Protein AF-A0A8T1ESL8-F1 (afdb_monomer_lite)

Radius of gyration: 22.84 Å; chains: 1; bounding box: 50×34×70 Å

Secondary structure (DSSP, 8-state):
-----SHHHHTTTBPPTTS---TT---TTTSSS---EEEETTTB----HHHHHHTTB-S---STT-B-B-TTT--B--EEEE-SS-HHHHHHHHHHHS-----HHHHHHHHHHHHHHHHTTS--------

Foldseek 3Di:
DDAQPDPVQQQQFAQDPVRDHDPCAAAPPPSPDFFFKAFPDRRTRHHHPVRCVVQQADLDPPDPSHDQADSHHRHGGNDIGGSDVCVVVVVVVVCVVVPPPDPPVVVVVVVVVVVVVVVVPDDPPDPDDD

Organism: NCBI:txid29920

Sequence (130 aa):
MELVKDFLQLRPFTRRRDGKYPTGTLCVYCVNIRPTSVFFPCQHVCVCNDCIKSNNISPDYASSTDWCACPVCMADIRLILPHSGKEEERYWRWDLEIKPNLPSQFKQEFKEAGKRLNKDVAPTRDPRRS

pLDDT: mean 83.21, std 14.88, range [43.06, 96.69]

InterPro domains:
  IPR001841 Zinc finger, RING-type [PS50089] (27-73)
  IPR013083 Zinc finger, RING/FYVE/PHD-type [G3DSA:3.30.40.10] (13-81)

Structure (mmCIF, N/CA/C/O backbone):
data_AF-A0A8T1ESL8-F1
#
_entry.id   AF-A0A8T1ESL8-F1
#
loop_
_atom_site.group_PDB
_atom_site.id
_atom_site.type_symbol
_atom_site.label_atom_id
_atom_site.label_alt_id
_atom_site.label_comp_id
_atom_site.label_asym_id
_atom_site.label_entity_id
_atom_site.label_seq_id
_atom_site.pdbx_PDB_ins_code
_atom_site.Cartn_x
_atom_site.Cartn_y
_atom_site.Cartn_z
_atom_site.occupancy
_atom_site.B_iso_or_equiv
_atom_site.auth_seq_id
_atom_site.auth_comp_id
_atom_site.auth_asym_id
_atom_site.auth_atom_id
_atom_site.pdbx_PDB_model_num
ATOM 1 N N . MET A 1 1 ? -9.328 -5.593 -18.151 1.00 46.16 1 MET A N 1
ATOM 2 C CA . MET A 1 1 ? -8.526 -5.860 -16.941 1.00 46.16 1 MET A CA 1
ATOM 3 C C . MET A 1 1 ? -9.224 -6.962 -16.173 1.00 46.16 1 MET A C 1
ATOM 5 O O . MET A 1 1 ? -10.327 -6.740 -15.689 1.00 46.16 1 MET A O 1
ATOM 9 N N . GLU A 1 2 ? -8.654 -8.163 -16.164 1.00 45.84 2 GLU A N 1
ATOM 10 C CA . GLU A 1 2 ? -9.197 -9.278 -15.391 1.00 45.84 2 GLU A CA 1
ATOM 11 C C . GLU A 1 2 ? -8.786 -9.070 -13.932 1.00 45.84 2 GLU A C 1
ATOM 13 O O . GLU A 1 2 ? -7.601 -9.016 -13.608 1.00 45.84 2 GLU A O 1
ATOM 18 N N . LEU A 1 3 ? -9.769 -8.811 -13.074 1.00 53.75 3 LEU A N 1
ATOM 19 C CA . LEU A 1 3 ? -9.532 -8.577 -11.656 1.00 53.75 3 LEU A CA 1
ATOM 20 C C . LEU A 1 3 ? -9.000 -9.858 -11.021 1.00 53.75 3 LEU A C 1
ATOM 22 O O . LEU A 1 3 ? -9.584 -10.929 -11.190 1.00 53.75 3 LEU A O 1
ATOM 26 N N . VAL A 1 4 ? -7.926 -9.725 -10.252 1.00 52.59 4 VAL A N 1
ATOM 27 C CA . VAL A 1 4 ? -7.378 -10.804 -9.439 1.00 52.59 4 VAL A CA 1
ATOM 28 C C . VAL A 1 4 ? -8.377 -11.120 -8.319 1.00 52.59 4 VAL A C 1
ATOM 30 O O . VAL A 1 4 ? -8.407 -10.463 -7.283 1.00 52.59 4 VAL A O 1
ATOM 33 N N . LYS A 1 5 ? -9.267 -12.090 -8.558 1.00 55.62 5 LYS A N 1
ATOM 34 C CA . LYS A 1 5 ? -10.345 -12.465 -7.622 1.00 55.62 5 LYS A CA 1
ATOM 35 C C . LYS A 1 5 ? -9.926 -13.532 -6.608 1.00 55.62 5 LYS A C 1
ATOM 37 O O . LYS A 1 5 ? -10.576 -13.667 -5.575 1.00 55.62 5 LYS A O 1
ATOM 42 N N . ASP A 1 6 ? -8.835 -14.253 -6.868 1.00 66.75 6 ASP A N 1
ATOM 43 C CA . ASP A 1 6 ? -8.399 -15.365 -6.025 1.00 66.75 6 ASP A CA 1
ATOM 44 C C . ASP A 1 6 ? -7.345 -14.955 -4.999 1.00 66.75 6 ASP A C 1
ATOM 46 O O . ASP A 1 6 ? -6.289 -14.414 -5.328 1.00 66.75 6 ASP A O 1
ATOM 50 N N . PHE A 1 7 ? -7.582 -15.333 -3.740 1.00 65.56 7 PHE A N 1
ATOM 51 C CA . PHE A 1 7 ? -6.664 -15.117 -2.616 1.00 65.56 7 PHE A CA 1
ATOM 52 C C . PHE A 1 7 ? -5.226 -15.570 -2.915 1.00 65.56 7 PHE A C 1
ATOM 54 O O . PHE A 1 7 ? -4.266 -14.928 -2.490 1.00 65.56 7 PHE A O 1
ATOM 61 N N . LEU A 1 8 ? -5.059 -16.656 -3.679 1.00 73.12 8 LEU A N 1
ATOM 62 C CA . LEU A 1 8 ? -3.745 -17.177 -4.063 1.00 73.12 8 LEU A CA 1
ATOM 63 C C . LEU A 1 8 ? -2.940 -16.198 -4.923 1.00 73.12 8 LEU A C 1
ATOM 65 O O . LEU A 1 8 ? -1.726 -16.106 -4.756 1.00 73.12 8 LEU A O 1
ATOM 69 N N . GLN A 1 9 ? -3.612 -15.449 -5.791 1.00 76.69 9 GLN A N 1
ATOM 70 C CA . GLN A 1 9 ? -2.993 -14.473 -6.680 1.00 76.69 9 GLN A CA 1
ATOM 71 C C . GLN A 1 9 ? -2.675 -13.148 -5.958 1.00 76.69 9 GLN A C 1
ATOM 73 O O . GLN A 1 9 ? -1.806 -12.403 -6.402 1.00 76.69 9 GLN A O 1
ATOM 78 N N . LEU A 1 10 ? -3.313 -12.878 -4.810 1.00 80.44 10 LEU A N 1
ATOM 79 C CA . LEU A 1 10 ? -3.004 -11.726 -3.949 1.00 80.44 10 LEU A CA 1
ATOM 80 C C . LEU A 1 10 ? -1.743 -11.949 -3.096 1.00 80.44 10 LEU A C 1
ATOM 82 O O . LEU A 1 10 ? -1.041 -10.993 -2.766 1.00 80.44 10 LEU A O 1
ATOM 86 N N . ARG A 1 11 ? -1.422 -13.213 -2.769 1.00 84.25 11 ARG A N 1
ATOM 87 C CA . ARG A 1 11 ? -0.315 -13.596 -1.867 1.00 84.25 11 ARG A CA 1
ATOM 88 C C . ARG A 1 11 ? 1.030 -12.917 -2.146 1.00 84.25 11 ARG A C 1
ATOM 90 O O . ARG A 1 11 ? 1.705 -12.599 -1.167 1.00 84.25 11 ARG A O 1
ATOM 97 N N . PRO A 1 12 ? 1.463 -12.699 -3.404 1.00 90.00 12 PRO A N 1
ATOM 98 C CA . PRO A 1 12 ? 2.728 -12.021 -3.677 1.00 90.00 12 PRO A CA 1
ATOM 99 C C . PRO A 1 12 ? 2.772 -10.585 -3.142 1.00 90.00 12 PRO A C 1
ATOM 101 O O . PRO A 1 12 ? 3.847 -10.075 -2.844 1.00 90.00 12 PRO A O 1
ATOM 104 N N . PHE A 1 13 ? 1.620 -9.934 -3.004 1.00 92.69 13 PHE A N 1
ATOM 105 C CA . PHE A 1 13 ? 1.516 -8.521 -2.642 1.00 92.69 13 PHE A CA 1
ATOM 106 C C . PHE A 1 13 ? 1.151 -8.311 -1.175 1.00 92.69 13 PHE A C 1
ATOM 108 O O . PHE A 1 13 ? 1.277 -7.195 -0.674 1.00 92.69 13 PHE A O 1
ATOM 115 N N . THR A 1 14 ? 0.690 -9.360 -0.492 1.00 91.69 14 THR A N 1
ATOM 116 C CA . THR A 1 14 ? 0.227 -9.305 0.895 1.00 91.69 14 THR A CA 1
ATOM 117 C C . THR A 1 14 ? 1.375 -9.417 1.890 1.00 91.69 14 THR A C 1
ATOM 119 O O . THR A 1 14 ? 2.312 -10.207 1.729 1.00 91.69 14 THR A O 1
ATOM 122 N N . ARG A 1 15 ? 1.264 -8.644 2.970 1.00 91.00 15 ARG A N 1
ATOM 123 C CA . ARG A 1 15 ? 2.180 -8.700 4.104 1.00 91.00 15 ARG A CA 1
ATOM 124 C C . ARG A 1 15 ? 2.095 -10.058 4.802 1.00 91.00 15 ARG A C 1
ATOM 126 O O . ARG A 1 15 ? 1.014 -10.555 5.117 1.00 91.00 15 ARG A O 1
ATOM 133 N N . ARG A 1 16 ? 3.245 -10.675 5.055 1.00 90.25 16 ARG A N 1
ATOM 134 C CA . ARG A 1 16 ? 3.354 -11.922 5.820 1.00 90.25 16 ARG A CA 1
ATOM 135 C C . ARG A 1 16 ? 3.278 -11.630 7.321 1.00 90.25 16 ARG A C 1
ATOM 137 O O . ARG A 1 16 ? 3.430 -10.495 7.764 1.00 90.25 16 ARG A O 1
ATOM 144 N N . ARG A 1 17 ? 3.089 -12.685 8.122 1.00 87.75 17 ARG A N 1
ATOM 145 C CA . ARG A 1 17 ? 3.022 -12.596 9.597 1.00 87.75 17 ARG A CA 1
ATOM 146 C C . ARG A 1 17 ? 4.287 -12.026 10.246 1.00 87.75 17 ARG A C 1
ATOM 148 O O . ARG A 1 17 ? 4.210 -11.512 11.350 1.00 87.75 17 ARG A O 1
ATOM 155 N N . ASP A 1 18 ? 5.432 -12.117 9.577 1.00 88.75 18 ASP A N 1
ATOM 156 C CA . ASP A 1 18 ? 6.705 -11.533 10.017 1.00 88.75 18 ASP A CA 1
ATOM 157 C C . ASP A 1 18 ? 6.851 -10.044 9.634 1.00 88.75 18 ASP A C 1
ATOM 159 O O . ASP A 1 18 ? 7.923 -9.464 9.800 1.00 88.75 18 ASP A O 1
ATOM 163 N N . GLY A 1 19 ? 5.797 -9.430 9.084 1.00 86.12 19 GLY A N 1
ATOM 164 C CA . GLY A 1 19 ? 5.778 -8.039 8.632 1.00 86.12 19 GLY A CA 1
ATOM 165 C C . GLY A 1 19 ? 6.441 -7.802 7.273 1.00 86.12 19 GLY A C 1
ATOM 166 O O . GLY A 1 19 ? 6.442 -6.665 6.795 1.00 86.12 19 GLY A O 1
ATOM 167 N N . LYS A 1 20 ? 6.987 -8.846 6.634 1.00 90.69 20 LYS A N 1
ATOM 168 C CA . LYS A 1 20 ? 7.720 -8.750 5.365 1.00 90.69 20 LYS A CA 1
ATOM 169 C C . LYS A 1 20 ? 6.843 -9.103 4.168 1.00 90.69 20 LYS A C 1
ATOM 171 O O . LYS A 1 20 ? 5.786 -9.717 4.292 1.00 90.69 20 LYS A O 1
ATOM 176 N N . TYR A 1 21 ? 7.341 -8.766 2.985 1.00 92.44 21 TYR A N 1
ATOM 177 C CA . TYR A 1 21 ? 6.752 -9.148 1.703 1.00 92.44 21 TYR A CA 1
ATOM 178 C C . TYR A 1 21 ? 7.642 -10.177 0.997 1.00 92.44 21 TYR A C 1
ATOM 180 O O . TYR A 1 21 ? 8.859 -10.190 1.234 1.00 92.44 21 TYR A O 1
ATOM 188 N N . PRO A 1 22 ? 7.074 -11.046 0.142 1.00 91.81 22 PRO A N 1
ATOM 189 C CA . PRO A 1 22 ? 7.860 -11.943 -0.700 1.00 91.81 22 PRO A CA 1
ATOM 190 C C . PRO A 1 22 ? 8.969 -11.193 -1.461 1.00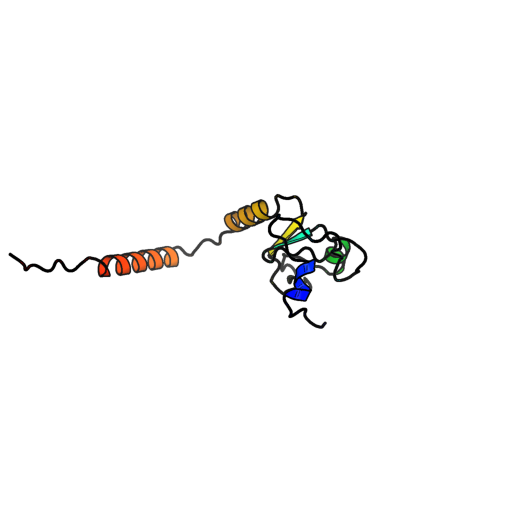 91.81 22 PRO A C 1
ATOM 192 O O . PRO A 1 22 ? 8.808 -10.059 -1.905 1.00 91.81 22 PRO A O 1
ATOM 195 N N . THR A 1 23 ? 10.152 -11.798 -1.576 1.00 87.62 23 THR A N 1
ATOM 196 C CA . THR A 1 23 ? 11.323 -11.137 -2.181 1.00 87.62 23 THR A CA 1
ATOM 197 C C . THR A 1 23 ? 11.201 -10.973 -3.692 1.00 87.62 23 THR A C 1
ATOM 199 O O . THR A 1 23 ? 11.768 -10.030 -4.236 1.00 87.62 23 THR A O 1
ATOM 202 N N . GLY A 1 24 ? 10.447 -11.860 -4.346 1.00 89.69 24 GLY A N 1
ATOM 203 C CA . GLY A 1 24 ? 10.169 -11.832 -5.784 1.00 89.69 24 GLY A CA 1
ATOM 204 C C . GLY A 1 24 ? 8.961 -10.984 -6.182 1.00 89.69 24 GLY A C 1
ATOM 205 O O . GLY A 1 24 ? 8.487 -11.113 -7.305 1.00 89.69 24 GLY A O 1
ATOM 206 N N . THR A 1 25 ? 8.418 -10.160 -5.283 1.00 92.25 25 THR A N 1
ATOM 207 C CA . THR A 1 25 ? 7.280 -9.294 -5.611 1.00 92.25 25 THR A CA 1
ATOM 208 C C . THR A 1 25 ? 7.699 -8.214 -6.605 1.00 92.25 25 THR A C 1
ATOM 210 O O . THR A 1 25 ? 8.579 -7.399 -6.319 1.00 92.25 25 THR A O 1
ATOM 213 N N . LEU A 1 26 ? 7.036 -8.191 -7.759 1.00 94.31 26 LEU A N 1
ATOM 214 C CA . LEU A 1 26 ? 7.257 -7.226 -8.834 1.00 94.31 26 LEU A CA 1
ATOM 215 C C . LEU A 1 26 ? 6.026 -6.339 -9.016 1.00 94.31 26 LEU A C 1
ATOM 217 O O . LEU A 1 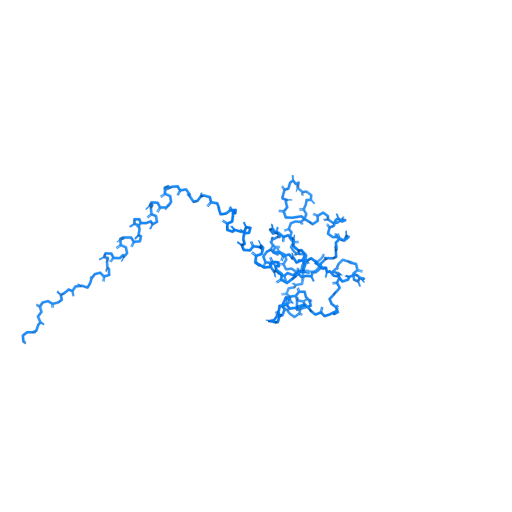26 ? 4.916 -6.701 -8.629 1.00 94.31 26 LEU A O 1
ATOM 221 N N . CYS A 1 27 ? 6.236 -5.154 -9.582 1.00 95.38 27 CYS A N 1
ATOM 222 C CA . CYS A 1 27 ? 5.164 -4.224 -9.911 1.00 95.38 27 CYS A CA 1
ATOM 223 C C . CYS A 1 27 ? 4.147 -4.871 -10.861 1.00 95.38 27 CYS A C 1
ATOM 225 O O . CYS A 1 27 ? 4.537 -5.423 -11.885 1.00 95.38 27 CYS A O 1
ATOM 227 N N . VAL A 1 28 ? 2.853 -4.736 -10.573 1.00 93.75 28 VAL A N 1
ATOM 228 C CA . VAL A 1 28 ? 1.784 -5.310 -11.411 1.00 93.75 28 VAL A CA 1
ATOM 229 C C . VAL A 1 28 ? 1.658 -4.658 -12.788 1.00 93.75 28 VAL A C 1
ATOM 231 O O . VAL A 1 28 ? 1.132 -5.281 -13.700 1.00 93.75 28 VAL A O 1
ATOM 234 N N . TYR A 1 29 ? 2.149 -3.427 -12.952 1.00 93.19 29 TYR A N 1
ATOM 235 C CA . TYR A 1 29 ? 2.098 -2.724 -14.235 1.00 93.19 29 TYR A CA 1
ATOM 236 C C . TYR A 1 29 ? 3.313 -3.015 -15.111 1.00 93.19 29 TYR A C 1
ATOM 238 O O . TYR A 1 29 ? 3.159 -3.355 -16.278 1.00 93.19 29 TYR A O 1
ATOM 246 N N . CYS A 1 30 ? 4.526 -2.864 -14.570 1.00 94.94 30 CYS A N 1
ATOM 247 C CA . CYS A 1 30 ? 5.742 -2.997 -15.375 1.00 94.94 30 CYS A CA 1
ATOM 248 C C . CYS A 1 30 ? 6.413 -4.365 -15.264 1.00 94.94 30 CYS A C 1
ATOM 250 O O . CYS A 1 30 ? 7.238 -4.682 -16.107 1.00 94.94 30 CYS A O 1
ATOM 252 N N . VAL A 1 31 ? 6.119 -5.146 -14.219 1.00 93.94 31 VAL A N 1
ATOM 253 C CA . VAL A 1 31 ? 6.711 -6.473 -13.952 1.00 93.94 31 VAL A CA 1
ATOM 254 C C . VAL A 1 31 ? 8.253 -6.459 -13.899 1.00 93.94 31 VAL A C 1
ATOM 256 O O . VAL A 1 31 ? 8.896 -7.497 -13.952 1.00 93.94 31 VAL A O 1
ATOM 259 N N . ASN A 1 32 ? 8.867 -5.281 -13.738 1.00 93.19 32 ASN A N 1
ATOM 260 C CA . ASN A 1 32 ? 10.324 -5.101 -13.811 1.00 93.19 32 ASN A CA 1
ATOM 261 C C . ASN A 1 32 ? 10.937 -4.652 -12.482 1.00 93.19 32 ASN A C 1
ATOM 263 O O . ASN A 1 32 ? 12.062 -5.012 -12.150 1.00 93.19 32 ASN A O 1
ATOM 267 N N . ILE A 1 33 ? 10.207 -3.832 -11.723 1.00 95.88 33 ILE A N 1
ATOM 268 C CA . ILE A 1 33 ? 10.730 -3.155 -10.533 1.00 95.88 33 ILE A CA 1
ATOM 269 C C . ILE A 1 33 ? 9.997 -3.661 -9.299 1.00 95.88 33 ILE A C 1
ATOM 271 O O . ILE A 1 33 ? 8.769 -3.778 -9.294 1.00 95.88 33 ILE A O 1
ATOM 275 N N . ARG A 1 34 ? 10.753 -3.908 -8.226 1.00 95.00 34 ARG A N 1
ATOM 276 C CA . ARG A 1 34 ? 10.196 -4.243 -6.917 1.00 95.00 34 ARG A CA 1
ATOM 277 C C . ARG A 1 34 ? 9.496 -3.023 -6.300 1.00 95.00 34 ARG A C 1
ATOM 279 O O . ARG A 1 34 ? 10.139 -1.987 -6.124 1.00 95.00 34 ARG A O 1
ATOM 286 N N . PRO A 1 35 ? 8.213 -3.126 -5.921 1.00 96.50 35 PRO A N 1
ATOM 287 C CA . PRO A 1 35 ? 7.524 -2.052 -5.222 1.00 96.50 35 PRO A CA 1
ATOM 288 C C . PRO A 1 35 ? 8.105 -1.813 -3.820 1.00 96.50 35 PRO A C 1
ATOM 290 O O . PRO A 1 35 ? 8.464 -2.756 -3.114 1.00 96.50 35 PRO A O 1
ATOM 293 N N . THR A 1 36 ? 8.169 -0.547 -3.405 1.00 96.00 36 THR A N 1
ATOM 294 C CA . THR A 1 36 ? 8.678 -0.122 -2.083 1.00 96.00 36 THR A CA 1
ATOM 295 C C . THR A 1 36 ? 7.633 0.618 -1.253 1.00 96.00 36 THR A C 1
ATOM 297 O O . THR A 1 36 ? 7.940 1.096 -0.163 1.00 96.00 36 THR A O 1
ATOM 300 N N . SER A 1 37 ? 6.417 0.751 -1.777 1.00 96.56 37 SER A N 1
ATOM 301 C CA . SER A 1 37 ? 5.329 1.523 -1.181 1.00 96.56 37 SER A CA 1
ATOM 302 C C . SER A 1 37 ? 4.169 0.598 -0.832 1.00 96.56 37 SER A C 1
ATOM 304 O O . SER A 1 37 ? 3.848 -0.321 -1.586 1.00 96.56 37 SER A O 1
ATOM 306 N N . VAL A 1 38 ? 3.575 0.836 0.332 1.00 96.69 38 VAL A N 1
ATOM 307 C CA . VAL A 1 38 ? 2.479 0.076 0.929 1.00 96.69 38 VAL A CA 1
ATOM 308 C C . VAL A 1 38 ? 1.202 0.891 0.797 1.00 96.69 38 VAL A C 1
ATOM 310 O O . VAL A 1 38 ? 1.160 2.055 1.200 1.00 96.69 38 VAL A O 1
ATOM 313 N N . PHE A 1 39 ? 0.162 0.278 0.241 1.00 96.06 39 PHE A N 1
ATOM 314 C CA . PHE A 1 39 ? -1.157 0.893 0.109 1.00 96.06 39 PHE A CA 1
ATOM 315 C C . PHE A 1 39 ? -2.003 0.568 1.334 1.00 96.06 39 PHE A C 1
ATOM 317 O O . PHE A 1 39 ? -2.167 -0.603 1.667 1.00 96.06 39 PHE A O 1
ATOM 324 N N . PHE A 1 40 ? -2.561 1.579 1.992 1.00 94.88 40 PHE A N 1
ATOM 325 C CA . PHE A 1 40 ? -3.457 1.413 3.134 1.00 94.88 40 PHE A CA 1
ATOM 326 C C . PHE A 1 40 ? -4.909 1.699 2.743 1.00 94.88 40 PHE A C 1
ATOM 328 O O . PHE A 1 40 ? -5.144 2.634 1.978 1.00 94.88 40 PHE A O 1
ATOM 335 N N . PRO A 1 41 ? -5.880 0.923 3.267 1.00 93.50 41 PRO A N 1
ATOM 336 C CA . PRO A 1 41 ? -5.751 -0.010 4.394 1.00 93.50 41 PRO A CA 1
ATOM 337 C C . PRO A 1 41 ? -5.373 -1.451 4.017 1.00 93.50 41 PRO A C 1
ATOM 339 O O . PRO A 1 41 ? -5.091 -2.244 4.909 1.00 93.50 41 PRO A O 1
ATOM 342 N N . CYS A 1 42 ? -5.352 -1.822 2.733 1.00 93.38 42 CYS A N 1
ATOM 343 C CA . CYS A 1 42 ? -5.172 -3.223 2.320 1.00 93.38 42 CYS A CA 1
ATOM 344 C C . CYS A 1 42 ? -3.761 -3.800 2.559 1.00 93.38 42 CYS A C 1
ATOM 346 O O . CYS A 1 42 ? -3.562 -5.002 2.421 1.00 93.38 42 CYS A O 1
ATOM 348 N N . GLN A 1 43 ? -2.784 -2.956 2.897 1.00 95.25 43 GLN A N 1
ATOM 349 C CA . GLN A 1 43 ? -1.376 -3.291 3.131 1.00 95.25 43 GLN A CA 1
ATOM 350 C C . GLN A 1 43 ? -0.712 -4.039 1.965 1.00 95.25 43 GLN A C 1
ATOM 352 O O . GLN A 1 43 ? 0.090 -4.949 2.170 1.00 95.25 43 GLN A O 1
ATOM 357 N N . HIS A 1 44 ? -1.046 -3.672 0.726 1.00 95.31 44 HIS A N 1
ATOM 358 C CA . HIS A 1 44 ? -0.438 -4.288 -0.453 1.00 95.31 44 HIS A CA 1
ATOM 359 C C . HIS A 1 44 ? 0.795 -3.525 -0.928 1.00 95.31 44 HIS A C 1
ATOM 361 O O . HIS A 1 44 ? 0.786 -2.298 -1.011 1.00 95.31 44 HIS A O 1
ATOM 367 N N . VAL A 1 45 ? 1.825 -4.279 -1.316 1.00 95.94 45 VAL A N 1
ATOM 368 C CA . VAL A 1 45 ? 3.039 -3.786 -1.983 1.00 95.94 45 VAL A CA 1
ATOM 369 C C . VAL A 1 45 ? 3.014 -4.296 -3.418 1.00 95.94 45 VAL A C 1
ATOM 371 O O . VAL A 1 45 ? 3.488 -5.391 -3.701 1.00 95.94 45 VAL A O 1
ATOM 374 N N . CYS A 1 46 ? 2.380 -3.536 -4.316 1.00 95.31 46 CYS A N 1
ATOM 375 C CA . CYS A 1 46 ? 2.042 -4.011 -5.666 1.00 95.31 46 CYS A CA 1
ATOM 376 C C . CYS A 1 46 ? 2.451 -3.087 -6.818 1.00 95.31 46 CYS A C 1
ATOM 378 O O . CYS A 1 46 ? 2.567 -3.563 -7.943 1.00 95.31 46 CYS A O 1
ATOM 380 N N . VAL A 1 47 ? 2.722 -1.800 -6.576 1.00 96.06 47 VAL A N 1
ATOM 381 C CA . VAL A 1 47 ? 3.071 -0.841 -7.638 1.00 96.06 47 VAL A CA 1
ATOM 382 C C . VAL A 1 47 ? 4.365 -0.103 -7.300 1.00 96.06 47 VAL A C 1
ATOM 384 O O . VAL A 1 47 ? 4.517 0.414 -6.195 1.00 96.06 47 VAL A O 1
ATOM 387 N N . CYS A 1 48 ? 5.320 -0.057 -8.234 1.00 96.25 48 CYS A N 1
ATOM 388 C CA . CYS A 1 48 ? 6.542 0.732 -8.059 1.00 96.25 48 CYS A CA 1
ATOM 389 C C . CYS A 1 48 ? 6.256 2.241 -8.125 1.00 96.25 48 CYS A C 1
ATOM 391 O O . CYS A 1 48 ? 5.259 2.672 -8.699 1.00 96.25 48 CYS A O 1
ATOM 393 N N . ASN A 1 49 ? 7.153 3.058 -7.568 1.00 95.56 49 ASN A N 1
ATOM 394 C CA . ASN A 1 49 ? 6.934 4.505 -7.453 1.00 95.56 49 ASN A CA 1
ATOM 395 C C . ASN A 1 49 ? 6.751 5.204 -8.809 1.00 95.56 49 ASN A C 1
ATOM 397 O O . ASN A 1 49 ? 5.975 6.153 -8.899 1.00 95.56 49 ASN A O 1
ATOM 401 N N . ASP A 1 50 ? 7.414 4.723 -9.860 1.00 96.62 50 ASP A N 1
ATOM 402 C CA . ASP A 1 50 ? 7.269 5.288 -11.205 1.00 96.62 50 ASP A CA 1
ATOM 403 C C . ASP A 1 50 ? 5.876 5.000 -11.768 1.00 96.62 50 ASP A C 1
ATOM 405 O O . ASP A 1 50 ? 5.200 5.902 -12.262 1.00 96.62 50 ASP A O 1
ATOM 409 N N . CYS A 1 51 ? 5.394 3.762 -11.605 1.00 95.38 51 CYS A N 1
ATOM 410 C CA . CYS A 1 51 ? 4.052 3.384 -12.032 1.00 95.38 51 CYS A CA 1
ATOM 411 C C . CYS A 1 51 ? 2.961 4.101 -11.224 1.00 95.38 51 CYS A C 1
ATOM 413 O O . CYS A 1 51 ? 1.965 4.488 -11.828 1.00 95.38 51 CYS A O 1
ATOM 415 N N . ILE A 1 52 ? 3.160 4.342 -9.919 1.00 94.00 52 ILE A N 1
ATOM 416 C CA . ILE A 1 52 ? 2.249 5.158 -9.091 1.00 94.00 52 ILE A CA 1
ATOM 417 C C . ILE A 1 52 ? 2.067 6.542 -9.720 1.00 94.00 52 ILE A C 1
ATOM 419 O O . ILE A 1 52 ? 0.939 6.967 -9.947 1.00 94.00 52 ILE A O 1
ATOM 423 N N . LYS A 1 53 ? 3.174 7.213 -10.064 1.00 92.50 53 LYS A N 1
ATOM 424 C CA . LYS A 1 53 ? 3.142 8.551 -10.667 1.00 92.50 53 LYS A CA 1
ATOM 425 C C . LYS A 1 53 ? 2.528 8.536 -12.065 1.00 92.50 53 LYS A C 1
ATOM 427 O O . LYS A 1 53 ? 1.631 9.315 -12.341 1.00 92.50 53 LYS A O 1
ATOM 432 N N . SER A 1 54 ? 2.983 7.637 -12.939 1.00 93.12 54 SER A N 1
ATOM 433 C CA . SER A 1 54 ? 2.529 7.601 -14.340 1.00 93.12 54 SER A CA 1
ATOM 434 C C . SER A 1 54 ? 1.050 7.233 -14.512 1.00 93.12 54 SER A C 1
ATOM 436 O O . SER A 1 54 ? 0.458 7.596 -15.521 1.00 93.12 54 SER A O 1
ATOM 438 N N . ASN A 1 55 ? 0.460 6.523 -13.541 1.00 89.69 55 ASN A N 1
ATOM 439 C CA . ASN A 1 55 ? -0.951 6.127 -13.558 1.00 89.69 55 ASN A CA 1
ATOM 440 C C . ASN A 1 55 ? -1.815 6.980 -12.613 1.00 89.69 55 ASN A C 1
ATOM 442 O O . ASN A 1 55 ? -2.951 6.599 -12.349 1.00 89.69 55 ASN A O 1
ATOM 446 N N . ASN A 1 56 ? -1.283 8.090 -12.080 1.00 89.75 56 ASN A N 1
ATOM 447 C CA . ASN A 1 56 ? -1.980 8.978 -11.140 1.00 89.75 56 ASN A CA 1
ATOM 448 C C . ASN A 1 56 ? -2.655 8.214 -9.984 1.00 89.75 56 ASN A C 1
ATOM 450 O O . ASN A 1 56 ? -3.814 8.452 -9.646 1.00 89.75 56 ASN A O 1
ATOM 454 N N . ILE A 1 57 ? -1.935 7.250 -9.397 1.00 90.56 57 ILE A N 1
ATOM 455 C CA . ILE A 1 57 ? -2.437 6.504 -8.243 1.00 90.56 57 ILE A CA 1
ATOM 456 C C . ILE A 1 57 ? -2.238 7.373 -7.009 1.00 90.56 57 ILE A C 1
ATOM 458 O O . ILE A 1 57 ? -1.108 7.561 -6.550 1.00 90.56 57 ILE A O 1
ATOM 462 N N . SER A 1 58 ? -3.335 7.897 -6.476 1.00 86.44 58 SER A N 1
ATOM 463 C CA . SER A 1 58 ? -3.319 8.853 -5.375 1.00 86.44 58 SER A CA 1
ATOM 464 C C . SER A 1 58 ? -4.422 8.540 -4.363 1.00 86.44 58 SER A C 1
ATOM 466 O O . SER A 1 58 ? -5.508 8.122 -4.768 1.00 86.44 58 SER A O 1
ATOM 468 N N . PRO A 1 59 ? -4.177 8.735 -3.053 1.00 82.50 59 PRO A N 1
ATOM 469 C CA . PRO A 1 59 ? -5.245 8.736 -2.057 1.00 82.50 59 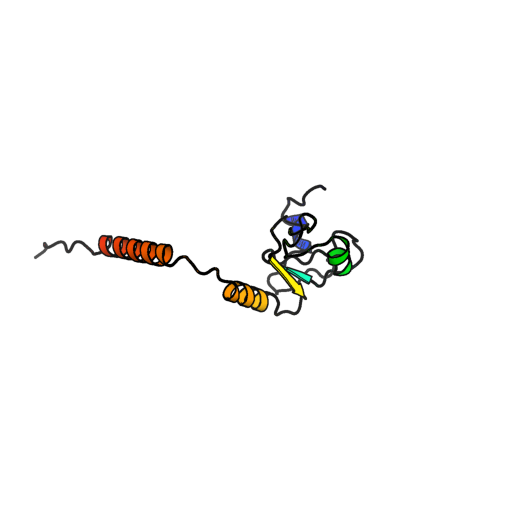PRO A CA 1
ATOM 470 C C . PRO A 1 59 ? -6.128 9.994 -2.127 1.00 82.50 59 PRO A C 1
ATOM 472 O O . PRO A 1 59 ? -7.220 10.010 -1.559 1.00 82.50 59 PRO A O 1
ATOM 475 N N . ASP A 1 60 ? -5.666 11.045 -2.806 1.00 77.50 60 ASP A N 1
ATOM 476 C CA . ASP A 1 60 ? -6.395 12.300 -2.929 1.00 77.50 60 ASP A CA 1
ATOM 477 C C . ASP A 1 60 ? -7.382 12.220 -4.098 1.00 77.50 60 ASP A C 1
ATOM 479 O O . ASP A 1 60 ? -6.982 12.125 -5.255 1.00 77.50 60 ASP A O 1
ATOM 483 N N . TYR A 1 61 ? -8.678 12.333 -3.802 1.00 64.19 61 TYR A N 1
ATOM 484 C CA . TYR A 1 61 ? -9.754 12.475 -4.795 1.00 64.19 61 TYR A CA 1
ATOM 485 C C . TYR A 1 61 ? -9.810 13.901 -5.375 1.00 64.19 61 TYR A C 1
ATOM 487 O O . TYR A 1 61 ? -10.882 14.490 -5.518 1.00 64.19 61 TYR A O 1
ATOM 495 N N . ALA A 1 62 ? -8.653 14.511 -5.631 1.00 62.47 62 ALA A N 1
ATOM 496 C CA . ALA A 1 62 ? -8.581 15.901 -6.068 1.00 62.47 62 ALA A CA 1
ATOM 497 C C . ALA A 1 62 ? -9.143 16.077 -7.489 1.00 62.47 62 ALA A C 1
ATOM 499 O O . ALA A 1 62 ? -9.682 17.138 -7.810 1.00 62.47 62 ALA A O 1
ATOM 500 N N . SER A 1 63 ? -9.061 15.040 -8.327 1.00 58.72 63 SER A N 1
ATOM 501 C CA . SER A 1 63 ? -9.602 15.039 -9.682 1.00 58.72 63 SER A CA 1
ATOM 502 C C . SER A 1 63 ? -10.385 13.762 -10.006 1.00 58.72 63 SER A C 1
ATOM 504 O O . SER A 1 63 ? -10.152 12.692 -9.452 1.00 58.72 63 SER A O 1
ATOM 506 N N . SER A 1 64 ? -11.309 13.863 -10.967 1.00 58.09 64 SER A N 1
ATOM 507 C CA . SER A 1 64 ? -12.054 12.709 -11.509 1.00 58.09 64 SER A CA 1
ATOM 508 C C . SER A 1 64 ? -11.182 11.725 -12.308 1.00 58.09 64 SER A C 1
ATOM 510 O O . SER A 1 64 ? -11.659 10.665 -12.706 1.00 58.09 64 SER A O 1
ATOM 512 N N . THR A 1 65 ? -9.915 12.075 -12.546 1.00 60.25 65 THR A N 1
ATOM 513 C CA . THR A 1 65 ? -8.917 11.270 -13.262 1.00 60.25 65 THR A CA 1
ATOM 514 C C . THR A 1 65 ? -7.988 10.479 -12.343 1.00 60.25 65 THR A C 1
ATOM 516 O O . THR A 1 65 ? -7.206 9.672 -12.846 1.00 60.25 65 THR A O 1
ATOM 519 N N . ASP A 1 66 ? -8.055 10.693 -11.026 1.00 67.56 66 ASP A N 1
ATOM 520 C CA . ASP A 1 66 ? -7.183 10.014 -10.068 1.00 67.56 66 ASP A CA 1
ATOM 521 C C . ASP A 1 66 ? -7.672 8.588 -9.796 1.00 67.56 66 ASP A C 1
ATOM 523 O O . ASP A 1 66 ? -8.849 8.343 -9.518 1.00 67.56 66 ASP A O 1
ATOM 527 N N . TRP A 1 67 ? -6.752 7.624 -9.876 1.00 76.38 67 TRP A N 1
ATOM 528 C CA . TRP A 1 67 ? -7.055 6.232 -9.570 1.00 76.38 67 TRP A CA 1
ATOM 529 C C . TRP A 1 67 ? -6.777 5.956 -8.094 1.00 76.38 67 TRP A C 1
ATOM 531 O O . TRP A 1 67 ? -5.643 5.741 -7.665 1.00 76.38 67 TRP A O 1
ATOM 541 N N . CYS A 1 68 ? -7.841 5.933 -7.309 1.00 85.06 68 CYS A N 1
ATOM 542 C CA . CYS A 1 68 ? -7.792 5.819 -5.856 1.00 85.06 68 CYS A CA 1
ATOM 543 C C . CYS A 1 68 ? -7.923 4.381 -5.335 1.00 85.06 68 CYS A C 1
ATOM 545 O O . CYS A 1 68 ? -8.111 4.198 -4.139 1.00 85.06 68 CYS A O 1
ATOM 547 N N . ALA A 1 69 ? -7.848 3.350 -6.182 1.00 90.62 69 ALA A N 1
ATOM 548 C CA . ALA A 1 69 ? -8.075 1.960 -5.775 1.00 90.62 69 ALA A CA 1
ATOM 549 C C . ALA A 1 69 ? -6.825 1.087 -5.939 1.00 90.62 69 ALA A C 1
ATOM 551 O O . ALA A 1 69 ? -6.047 1.220 -6.883 1.00 90.62 69 ALA A O 1
ATOM 552 N N . CYS A 1 70 ? -6.627 0.128 -5.038 1.00 92.44 70 CYS A N 1
ATOM 553 C CA . CYS A 1 70 ? -5.555 -0.847 -5.176 1.00 92.44 70 CYS A CA 1
ATOM 554 C C . CYS A 1 70 ? -5.795 -1.690 -6.443 1.00 92.44 70 CYS A C 1
ATOM 556 O O . CYS A 1 70 ? -6.825 -2.354 -6.524 1.00 92.44 70 CYS A O 1
ATOM 558 N N . PRO A 1 71 ? -4.857 -1.763 -7.404 1.00 91.19 71 PRO A N 1
ATOM 559 C CA . PRO A 1 71 ? -5.068 -2.514 -8.649 1.00 91.19 71 PRO A CA 1
ATOM 560 C C . PRO A 1 71 ? -5.174 -4.031 -8.435 1.00 91.19 71 PRO A C 1
ATOM 562 O O . PRO A 1 71 ? -5.569 -4.766 -9.333 1.00 91.19 71 PRO A O 1
ATOM 565 N N . VAL A 1 72 ? -4.802 -4.505 -7.244 1.00 91.00 72 VAL A N 1
ATOM 566 C CA . VAL A 1 72 ? -4.778 -5.923 -6.886 1.00 91.00 72 VAL A CA 1
ATOM 567 C C . VAL A 1 72 ? -6.086 -6.369 -6.229 1.00 91.00 72 VAL A C 1
ATOM 569 O O . VAL A 1 72 ? -6.586 -7.438 -6.552 1.00 91.00 72 VAL A O 1
ATOM 572 N N . CYS A 1 73 ? -6.661 -5.569 -5.326 1.00 90.75 73 CYS A N 1
ATOM 573 C CA . CYS A 1 73 ? -7.874 -5.949 -4.587 1.00 90.75 73 CYS A CA 1
ATOM 574 C C . CYS A 1 73 ? -9.034 -4.956 -4.701 1.00 90.75 73 CYS A C 1
ATOM 576 O O . CYS A 1 73 ? -10.066 -5.168 -4.073 1.00 90.75 73 CYS A O 1
ATOM 578 N N . MET A 1 74 ? -8.865 -3.873 -5.462 1.00 89.62 74 MET A N 1
ATOM 579 C CA . MET A 1 74 ? -9.839 -2.792 -5.654 1.00 89.62 74 MET A CA 1
ATOM 580 C C . MET A 1 74 ? -10.267 -2.060 -4.378 1.00 89.62 74 MET A C 1
ATOM 582 O O . MET A 1 74 ? -11.206 -1.276 -4.416 1.00 89.62 74 MET A O 1
ATOM 586 N N . ALA A 1 75 ? -9.583 -2.281 -3.254 1.00 89.94 75 ALA A N 1
ATOM 587 C CA . ALA A 1 75 ? -9.826 -1.516 -2.040 1.00 89.94 75 ALA A CA 1
ATOM 588 C C . ALA A 1 75 ? -9.383 -0.060 -2.228 1.00 89.94 75 ALA A C 1
ATOM 590 O O . ALA A 1 75 ? -8.302 0.182 -2.774 1.00 89.94 75 ALA A O 1
ATOM 591 N N . ASP A 1 76 ? -10.178 0.878 -1.716 1.00 91.25 76 ASP A N 1
ATOM 592 C CA . ASP A 1 76 ? -9.835 2.300 -1.710 1.00 91.25 76 ASP A CA 1
ATOM 593 C C . ASP A 1 76 ? -8.510 2.536 -0.982 1.00 91.25 76 ASP A C 1
ATOM 595 O O . ASP A 1 76 ? -8.314 2.128 0.166 1.00 91.25 76 ASP A O 1
ATOM 599 N N . ILE A 1 77 ? -7.601 3.226 -1.654 1.00 92.81 77 ILE A N 1
ATOM 600 C CA . ILE A 1 77 ? -6.327 3.681 -1.128 1.00 92.81 77 ILE A CA 1
ATOM 601 C C . ILE A 1 77 ? -6.592 4.977 -0.373 1.00 92.81 77 ILE A C 1
ATOM 603 O O . ILE A 1 77 ? -6.969 5.990 -0.948 1.00 92.81 77 ILE A O 1
ATOM 607 N N . ARG A 1 78 ? -6.362 4.944 0.935 1.00 90.94 78 ARG A N 1
ATOM 608 C CA . ARG A 1 78 ? -6.463 6.115 1.814 1.00 90.94 78 ARG A CA 1
ATOM 609 C C . ARG A 1 78 ? -5.118 6.758 2.095 1.00 90.94 78 ARG A C 1
ATOM 611 O O . ARG A 1 78 ? -5.047 7.938 2.411 1.00 90.94 78 ARG A O 1
ATOM 618 N N . LEU A 1 79 ? -4.052 5.966 2.022 1.00 92.44 79 LEU A N 1
ATOM 619 C CA . LEU A 1 79 ? -2.699 6.434 2.269 1.00 92.44 79 LEU A CA 1
ATOM 620 C C . LEU A 1 79 ? -1.694 5.524 1.563 1.00 92.44 79 LEU A C 1
ATOM 622 O O . LEU A 1 79 ? -1.860 4.302 1.531 1.00 92.44 79 LEU A O 1
ATOM 626 N N . ILE A 1 80 ? -0.629 6.117 1.031 1.00 95.06 80 ILE A N 1
ATOM 627 C CA . ILE A 1 80 ? 0.506 5.400 0.446 1.00 95.06 80 ILE A CA 1
ATOM 628 C C . ILE A 1 80 ? 1.737 5.726 1.287 1.00 95.06 80 ILE A C 1
ATOM 630 O O . ILE A 1 80 ? 2.114 6.889 1.410 1.00 95.06 80 ILE A O 1
ATOM 634 N N . LEU A 1 81 ? 2.365 4.709 1.879 1.00 95.69 81 LEU A N 1
ATOM 635 C CA . LEU A 1 81 ? 3.521 4.886 2.761 1.00 95.69 81 LEU A CA 1
ATOM 636 C C . LEU A 1 81 ? 4.715 4.043 2.304 1.00 95.69 81 LEU A C 1
ATOM 638 O O . LEU A 1 81 ? 4.523 2.917 1.854 1.00 95.69 81 LEU A O 1
ATOM 642 N N . PRO A 1 82 ? 5.960 4.521 2.464 1.00 96.00 82 PRO A N 1
ATOM 643 C CA . PRO A 1 82 ? 7.135 3.707 2.179 1.00 96.00 82 PRO A CA 1
ATOM 644 C C . PRO A 1 82 ? 7.228 2.523 3.152 1.00 96.00 82 PRO A C 1
ATOM 646 O O . PRO A 1 82 ? 7.047 2.688 4.363 1.00 96.00 82 PRO A O 1
ATOM 649 N N . HIS A 1 83 ? 7.572 1.342 2.635 1.00 93.56 83 HIS A N 1
ATOM 650 C CA . HIS A 1 83 ? 7.848 0.162 3.452 1.00 93.56 83 HIS A CA 1
ATOM 651 C C . HIS A 1 83 ? 9.139 0.385 4.249 1.00 93.56 83 HIS A C 1
ATOM 653 O O . HIS A 1 83 ? 10.247 0.294 3.725 1.00 93.56 83 HIS A O 1
ATOM 659 N N . SER A 1 84 ? 8.973 0.732 5.523 1.00 91.62 84 SER A N 1
ATOM 660 C CA . SER A 1 84 ? 10.040 1.177 6.429 1.00 91.62 84 SER A CA 1
ATOM 661 C C . SER A 1 84 ? 10.072 0.381 7.736 1.00 91.62 84 SER A C 1
ATOM 663 O O . SER A 1 84 ? 10.933 0.610 8.581 1.00 91.62 84 SER A O 1
ATOM 665 N N . GLY A 1 85 ? 9.112 -0.527 7.928 1.00 90.88 85 GLY A N 1
ATOM 666 C CA . GLY A 1 85 ? 8.848 -1.229 9.181 1.00 90.88 85 GLY A CA 1
ATOM 667 C C . GLY A 1 85 ? 7.959 -0.444 10.150 1.00 90.88 85 GLY A C 1
ATOM 668 O O . GLY A 1 85 ? 7.503 -1.014 11.134 1.00 90.88 85 GLY A O 1
ATOM 669 N N . LYS A 1 86 ? 7.677 0.839 9.878 1.00 92.88 86 LYS A N 1
ATOM 670 C CA . LYS A 1 86 ? 6.842 1.717 10.725 1.00 92.88 86 LYS A CA 1
ATOM 671 C C . LYS A 1 86 ? 5.585 2.229 10.020 1.00 92.88 86 LYS A C 1
ATOM 673 O O . LYS A 1 86 ? 4.869 3.065 10.563 1.00 92.88 86 LYS A O 1
ATOM 678 N N . GLU A 1 87 ? 5.323 1.772 8.800 1.00 94.00 87 GLU A N 1
ATOM 679 C CA . GLU A 1 87 ? 4.200 2.246 7.991 1.00 94.00 87 GLU A CA 1
ATOM 680 C C . GLU A 1 87 ? 2.835 2.023 8.656 1.00 94.00 87 GLU A C 1
ATOM 682 O O . GLU A 1 87 ? 1.975 2.889 8.582 1.00 94.00 87 GLU A O 1
ATOM 687 N N . GLU A 1 88 ? 2.648 0.910 9.362 1.00 92.75 88 GLU A N 1
ATOM 688 C CA . GLU A 1 88 ? 1.379 0.594 10.020 1.00 92.75 88 GLU A CA 1
ATOM 689 C C . GLU A 1 88 ? 1.108 1.517 11.212 1.00 92.75 88 GLU A C 1
ATOM 691 O O . GLU A 1 88 ? 0.014 2.057 11.339 1.00 92.75 88 GLU A O 1
ATOM 696 N N . GLU A 1 89 ? 2.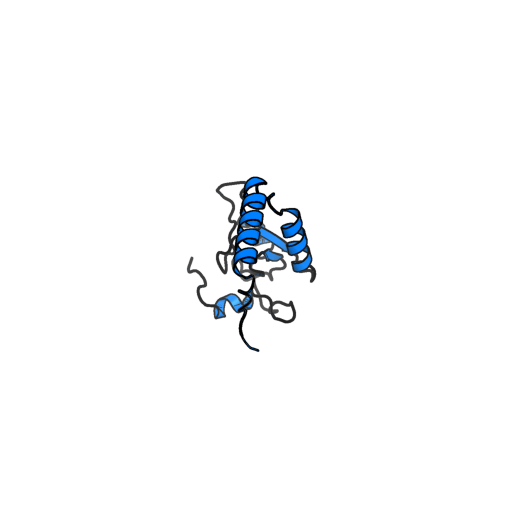122 1.770 12.043 1.00 93.62 89 GLU A N 1
ATOM 697 C CA . GLU A 1 89 ? 2.025 2.735 13.142 1.00 93.62 89 GLU A CA 1
ATOM 698 C C . GLU A 1 89 ? 1.681 4.136 12.613 1.00 93.62 89 GLU A C 1
ATOM 700 O O . GLU A 1 89 ? 0.830 4.829 13.168 1.00 93.62 89 GLU A O 1
ATOM 705 N N . ARG A 1 90 ? 2.317 4.545 11.507 1.00 93.50 90 ARG A N 1
ATOM 706 C CA . ARG A 1 90 ? 2.037 5.829 10.848 1.00 93.50 90 ARG A CA 1
ATOM 707 C C . ARG A 1 90 ? 0.613 5.898 10.310 1.00 93.50 90 ARG A C 1
ATOM 709 O O . ARG A 1 90 ? -0.029 6.927 10.486 1.00 93.50 90 ARG A O 1
ATOM 716 N N . TYR A 1 91 ? 0.126 4.823 9.693 1.00 92.69 91 TYR A N 1
ATOM 717 C CA . TYR A 1 91 ? -1.247 4.753 9.206 1.00 92.69 91 TYR A CA 1
ATOM 718 C C . TYR A 1 91 ? -2.258 4.898 10.348 1.00 92.69 91 TYR A C 1
ATOM 720 O O . TYR A 1 91 ? -3.151 5.733 10.260 1.00 92.69 91 TYR A O 1
ATOM 728 N N . TRP A 1 92 ? -2.086 4.161 11.449 1.00 91.00 92 TRP A N 1
ATOM 729 C CA . TRP A 1 92 ? -2.994 4.270 12.594 1.00 91.00 92 TRP A CA 1
ATOM 730 C C . TRP A 1 92 ? -2.939 5.640 13.263 1.00 91.00 92 TRP A C 1
ATOM 732 O O . TRP A 1 92 ? -3.969 6.154 13.686 1.00 91.00 92 TRP A O 1
ATOM 742 N N . ARG A 1 93 ? -1.761 6.267 13.330 1.00 91.56 93 ARG A N 1
ATOM 743 C CA . ARG A 1 93 ? -1.635 7.640 13.830 1.00 91.56 93 ARG A CA 1
ATOM 744 C C . ARG A 1 93 ? -2.416 8.628 12.961 1.00 91.56 93 ARG A C 1
ATOM 746 O O . ARG A 1 93 ? -3.212 9.391 13.493 1.00 91.56 93 ARG A O 1
ATOM 753 N N . TRP A 1 94 ? -2.238 8.549 11.645 1.00 90.19 94 TRP A N 1
ATOM 754 C CA . TRP A 1 94 ? -2.971 9.353 10.665 1.00 90.19 94 TRP A CA 1
ATOM 755 C C . TRP A 1 94 ? -4.493 9.140 10.758 1.00 90.19 94 TRP A C 1
ATOM 757 O O . TRP A 1 94 ? -5.248 10.107 10.805 1.00 90.19 94 TRP A O 1
ATOM 767 N N . ASP A 1 95 ? -4.954 7.890 10.865 1.00 86.62 95 ASP A N 1
ATOM 768 C CA . ASP A 1 95 ? -6.386 7.563 10.952 1.00 86.62 95 ASP A CA 1
ATOM 769 C C . ASP A 1 95 ? -7.017 8.118 12.244 1.00 86.62 95 ASP A C 1
ATOM 771 O O . ASP A 1 95 ? -8.127 8.653 12.238 1.00 86.62 95 ASP A O 1
ATOM 775 N N . LEU A 1 96 ? -6.273 8.071 13.357 1.00 82.94 96 LEU A N 1
ATOM 776 C CA . LEU A 1 96 ? -6.690 8.665 14.628 1.00 82.94 96 LEU A CA 1
ATOM 777 C C . LEU A 1 96 ? -6.719 10.199 14.594 1.00 82.94 96 LEU A C 1
ATOM 779 O O . LEU A 1 96 ? -7.593 10.786 15.232 1.00 82.94 96 LEU A O 1
ATOM 783 N N . GLU A 1 97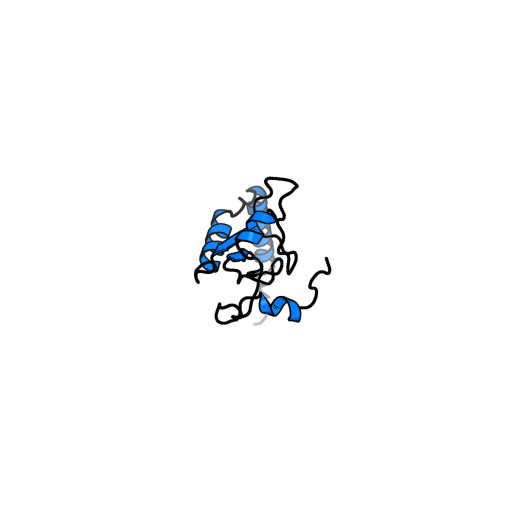 ? -5.789 10.834 13.879 1.00 83.44 97 GLU A N 1
ATOM 784 C CA . GLU A 1 97 ? -5.733 12.291 13.698 1.00 83.44 97 GLU A CA 1
ATOM 785 C C . GLU A 1 97 ? -6.889 12.803 12.829 1.00 83.44 97 GLU A C 1
ATOM 787 O O . GLU A 1 97 ? -7.462 13.853 13.116 1.00 83.44 97 GLU A O 1
ATOM 792 N N . ILE A 1 98 ? -7.284 12.037 11.810 1.00 78.31 98 ILE A N 1
ATOM 793 C CA . ILE A 1 98 ? -8.346 12.408 10.860 1.00 78.31 98 ILE A CA 1
ATOM 794 C C . ILE A 1 98 ? -9.742 12.043 11.371 1.00 78.31 98 ILE A C 1
ATOM 796 O O . ILE A 1 98 ? -10.729 12.328 10.692 1.00 78.31 98 ILE A O 1
ATOM 800 N N . LYS A 1 99 ? -9.854 11.469 12.582 1.00 69.62 99 LYS A N 1
ATOM 801 C CA . LYS A 1 99 ? -11.131 11.069 13.192 1.00 69.62 99 LYS A CA 1
ATOM 802 C C . LYS A 1 99 ? -12.215 12.113 12.915 1.00 69.62 99 LYS A C 1
ATOM 804 O O . LYS A 1 99 ? -12.159 13.210 13.482 1.00 69.62 99 LYS A O 1
ATOM 809 N N . PRO A 1 100 ? -13.219 11.786 12.078 1.00 66.56 100 PRO A N 1
ATOM 810 C CA . PRO A 1 100 ? -14.274 12.730 11.791 1.00 66.56 100 PRO A CA 1
ATOM 811 C C . PRO A 1 100 ? -14.957 13.065 13.109 1.00 66.56 100 PRO A C 1
ATOM 813 O O . PRO A 1 100 ? -15.251 12.185 13.929 1.00 66.56 100 PRO A O 1
ATOM 816 N N . ASN A 1 101 ? -15.185 14.355 13.337 1.00 74.62 101 ASN A N 1
ATOM 817 C CA . ASN A 1 101 ? -15.940 14.784 14.495 1.00 74.62 101 ASN A CA 1
ATOM 818 C C . ASN A 1 101 ? -17.341 14.186 14.394 1.00 74.62 101 ASN A C 1
ATOM 820 O O . ASN A 1 101 ? -18.165 14.630 13.600 1.00 74.62 101 ASN A O 1
ATOM 824 N N . LEU A 1 102 ? -17.602 13.162 15.209 1.00 78.25 102 LEU A N 1
ATOM 825 C CA . LEU A 1 102 ? -18.943 12.615 15.361 1.00 78.25 102 LEU A CA 1
ATOM 826 C C . LEU A 1 102 ? -19.886 13.768 15.745 1.00 78.25 102 LEU A C 1
ATOM 828 O O . LEU A 1 102 ? -19.571 14.484 16.711 1.00 78.25 102 LEU A O 1
ATOM 832 N N . PRO A 1 103 ? -21.014 13.947 15.032 1.00 87.75 103 PRO A N 1
ATOM 833 C CA . PRO A 1 103 ? -21.991 14.971 15.362 1.00 87.75 103 PRO A CA 1
ATOM 834 C C . PRO A 1 103 ? -22.361 14.896 16.843 1.00 87.75 103 PRO A C 1
ATOM 836 O O . PRO A 1 103 ? -22.561 13.808 17.393 1.00 87.75 103 PRO A O 1
ATOM 839 N N . SER A 1 104 ? -22.429 16.048 17.508 1.00 85.56 104 SER A N 1
ATOM 840 C CA . SER A 1 104 ? -22.728 16.127 18.944 1.00 85.56 104 SER A CA 1
ATOM 841 C C . SER A 1 104 ? -24.042 15.424 19.286 1.00 85.56 104 SER A C 1
ATOM 843 O O . SER A 1 104 ? -24.100 14.684 20.267 1.00 85.56 104 SER A O 1
ATOM 845 N N . GLN A 1 105 ? -25.049 15.581 18.425 1.00 90.31 105 GLN A N 1
ATOM 846 C CA . GLN A 1 105 ? -26.346 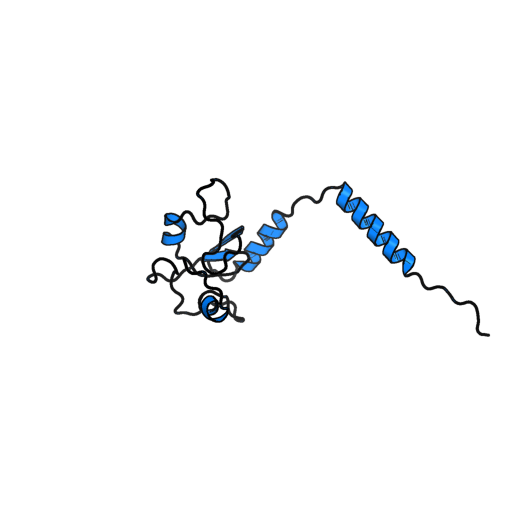14.926 18.552 1.00 90.31 105 GLN A CA 1
ATOM 847 C C . GLN A 1 105 ? -26.229 13.397 18.522 1.00 90.31 105 GLN A C 1
ATOM 849 O O . GLN A 1 105 ? -26.723 12.734 19.429 1.00 90.31 105 GLN A O 1
ATOM 854 N N . PHE A 1 106 ? -25.480 12.835 17.566 1.00 89.19 106 PHE A N 1
ATOM 855 C CA . PHE A 1 106 ? -25.245 11.389 17.509 1.00 89.19 106 PHE A CA 1
ATOM 856 C C . PHE A 1 106 ? -24.564 10.875 18.785 1.00 89.19 106 PHE A C 1
ATOM 858 O O . PHE A 1 106 ? -24.975 9.862 19.346 1.00 89.19 106 PHE A O 1
ATOM 865 N N . LYS A 1 107 ? -23.544 11.587 19.293 1.00 88.44 107 LYS A N 1
ATOM 866 C CA . LYS A 1 107 ? -22.866 11.207 20.549 1.00 88.44 107 LYS A CA 1
ATOM 867 C C . LYS A 1 107 ? -23.841 11.171 21.727 1.00 88.44 107 LYS A C 1
ATOM 869 O O . LYS A 1 107 ? -23.731 10.289 22.582 1.00 88.44 107 LYS A O 1
ATOM 874 N N . GLN A 1 108 ? -24.761 12.132 21.792 1.00 89.31 108 GLN A N 1
ATOM 875 C CA . GLN A 1 108 ? -25.760 12.209 22.851 1.00 89.31 108 GLN A CA 1
ATOM 876 C C . GLN A 1 108 ? -26.780 11.074 22.741 1.00 89.31 108 GLN A C 1
ATOM 878 O O . GLN A 1 108 ? -26.960 10.338 23.711 1.00 89.31 108 GLN A O 1
ATOM 883 N N . GLU A 1 109 ? -27.377 10.880 21.567 1.00 92.00 109 GLU A N 1
ATOM 884 C CA . GLU A 1 109 ? -28.365 9.824 21.316 1.00 92.00 109 GLU A CA 1
ATOM 885 C C . GLU A 1 109 ? -27.776 8.434 21.576 1.00 92.00 109 GLU A C 1
ATOM 887 O O . GLU A 1 109 ? -28.371 7.626 22.290 1.00 92.00 109 GLU A O 1
ATOM 892 N N . PHE A 1 110 ? -26.555 8.178 21.097 1.00 90.12 110 PHE A N 1
ATOM 893 C CA . PHE A 1 110 ? -25.852 6.918 21.334 1.00 90.12 110 PHE A CA 1
ATOM 894 C C . PHE A 1 110 ? -25.611 6.668 22.833 1.00 90.12 110 PHE A C 1
ATOM 896 O O . PHE A 1 110 ? -25.839 5.567 23.341 1.00 90.12 110 PHE A O 1
ATOM 903 N N . LYS A 1 111 ? -25.199 7.702 23.580 1.00 89.81 111 LYS A N 1
ATOM 904 C CA . LYS A 1 111 ? -25.000 7.621 25.036 1.00 89.81 111 LYS A CA 1
ATOM 905 C C . LYS A 1 111 ? -26.314 7.367 25.777 1.00 89.81 111 LYS A C 1
ATOM 907 O O . LYS A 1 111 ? -26.328 6.621 26.757 1.00 89.81 111 LYS A O 1
ATOM 912 N N . GLU A 1 112 ? -27.407 7.988 25.349 1.00 90.44 112 GLU A N 1
ATOM 913 C CA . GLU A 1 112 ? -28.734 7.775 25.928 1.00 90.44 112 GLU A CA 1
ATOM 914 C C . GLU A 1 112 ? -29.267 6.368 25.639 1.00 90.44 112 GLU A C 1
ATOM 916 O O . GLU A 1 112 ? -29.775 5.722 26.557 1.00 90.44 112 GLU A O 1
ATOM 921 N N . ALA A 1 113 ? -29.078 5.854 24.422 1.00 89.62 113 ALA A N 1
ATOM 922 C CA . ALA A 1 113 ? -29.431 4.485 24.057 1.00 89.62 113 ALA A CA 1
ATOM 923 C C . ALA A 1 113 ? -28.667 3.455 24.907 1.00 89.62 113 ALA A C 1
ATOM 925 O O . ALA A 1 113 ? -29.279 2.567 25.499 1.00 89.62 113 ALA A O 1
ATOM 926 N N . GLY A 1 114 ? -27.350 3.627 25.076 1.00 87.88 114 GLY A N 1
ATOM 927 C CA . GLY A 1 114 ? -26.544 2.755 25.939 1.00 87.88 114 GLY A CA 1
ATOM 928 C C . GLY A 1 114 ? -26.988 2.772 27.409 1.00 87.88 114 GLY A C 1
ATOM 929 O O . GLY A 1 114 ? -27.001 1.737 28.073 1.00 87.88 114 GLY A O 1
ATOM 930 N N . LYS A 1 115 ? -27.424 3.930 27.926 1.00 88.19 115 LYS A N 1
ATOM 931 C CA . LYS A 1 115 ? -27.995 4.025 29.282 1.00 88.19 115 LYS A CA 1
ATOM 932 C C . LYS A 1 115 ? -29.316 3.267 29.425 1.00 88.19 115 LYS A C 1
ATOM 934 O O . LYS A 1 115 ? -29.569 2.745 30.505 1.00 88.19 115 LYS A O 1
ATOM 939 N N . ARG A 1 116 ? -30.158 3.242 28.387 1.00 86.06 116 ARG A N 1
ATOM 940 C CA . ARG A 1 116 ? -31.432 2.500 28.395 1.00 86.06 116 ARG A CA 1
ATOM 941 C C . ARG A 1 116 ? -31.169 0.995 28.435 1.00 86.06 116 ARG A C 1
ATOM 943 O O . ARG A 1 116 ? -31.653 0.333 29.341 1.00 86.06 116 ARG A O 1
ATOM 950 N N . LEU A 1 117 ? -30.261 0.511 27.586 1.00 80.94 117 LEU A N 1
ATOM 951 C CA . LEU A 1 117 ? -29.850 -0.897 27.565 1.00 80.94 117 LEU A CA 1
ATOM 952 C C . LEU A 1 117 ? -29.265 -1.374 28.907 1.00 80.94 117 LEU A C 1
ATOM 954 O O . LEU A 1 117 ? -29.563 -2.477 29.345 1.00 80.94 117 LEU A O 1
ATOM 958 N N . ASN A 1 118 ? -28.487 -0.540 29.606 1.00 74.19 118 ASN A N 1
ATOM 959 C CA . ASN A 1 118 ? -27.962 -0.891 30.934 1.00 74.19 118 ASN A CA 1
ATOM 960 C C . ASN A 1 118 ? -29.020 -0.889 32.050 1.00 74.19 118 ASN A C 1
ATOM 962 O O . ASN A 1 118 ? -28.821 -1.544 33.072 1.00 74.19 118 ASN A O 1
ATOM 966 N N . LYS A 1 119 ? -30.122 -0.145 31.896 1.00 63.56 119 LYS A N 1
ATOM 967 C CA . LYS A 1 119 ? -31.215 -0.140 32.881 1.00 63.56 119 LYS A CA 1
ATOM 968 C C . LYS A 1 119 ? -32.076 -1.396 32.781 1.00 63.56 119 LYS A C 1
ATOM 970 O O . LYS A 1 119 ? -32.506 -1.895 33.814 1.00 63.56 119 LYS A O 1
ATOM 975 N N . ASP A 1 120 ? -32.245 -1.931 31.577 1.00 59.28 120 ASP A N 1
ATOM 976 C CA . ASP A 1 120 ? -33.050 -3.133 31.332 1.00 59.28 120 ASP A CA 1
ATOM 977 C C . ASP A 1 120 ? -32.341 -4.441 31.749 1.00 59.28 120 ASP A C 1
ATOM 979 O O . ASP A 1 120 ? -32.962 -5.498 31.789 1.00 59.28 120 ASP A O 1
ATOM 983 N N . VAL A 1 121 ? -31.053 -4.377 32.115 1.00 58.75 121 VAL A N 1
ATOM 984 C CA . VAL A 1 121 ? -30.253 -5.513 32.625 1.00 58.75 121 VAL A CA 1
ATOM 985 C C . VAL A 1 121 ? -30.181 -5.535 34.166 1.00 58.75 121 VAL A C 1
ATOM 987 O O . VAL A 1 121 ? -29.582 -6.435 34.754 1.00 58.75 121 VAL A O 1
ATOM 990 N N . ALA A 1 122 ? -30.806 -4.580 34.867 1.00 52.59 122 ALA A N 1
ATOM 991 C CA . ALA A 1 122 ? -30.873 -4.632 36.327 1.00 52.59 122 ALA A CA 1
ATOM 992 C C . ALA A 1 122 ? -31.686 -5.869 36.771 1.00 52.59 122 ALA A C 1
ATOM 994 O O . ALA A 1 122 ? -32.840 -6.012 36.364 1.00 52.59 122 ALA A O 1
ATOM 995 N N . PRO A 1 123 ? -31.120 -6.772 37.596 1.00 50.62 123 PRO A N 1
ATOM 996 C CA . PRO A 1 123 ? -31.784 -8.016 37.937 1.00 50.62 123 PRO A CA 1
ATOM 997 C C . PRO A 1 123 ? -33.036 -7.715 38.755 1.00 50.62 123 PRO A C 1
ATOM 999 O O . PRO A 1 123 ? -32.973 -7.062 39.801 1.00 50.62 123 PRO A O 1
ATOM 1002 N N . THR A 1 124 ? -34.171 -8.237 38.293 1.00 49.59 124 THR A N 1
ATOM 1003 C CA . THR A 1 124 ? -35.340 -8.502 39.127 1.00 49.59 124 THR A CA 1
ATOM 1004 C C . THR A 1 124 ? -34.866 -9.271 40.355 1.00 49.59 124 THR A C 1
ATOM 1006 O O . THR A 1 124 ? -34.580 -10.464 40.289 1.00 49.59 124 THR A O 1
ATOM 1009 N N . ARG A 1 125 ? -34.721 -8.560 41.478 1.00 49.62 125 ARG A N 1
ATOM 1010 C CA . ARG A 1 125 ? -34.589 -9.162 42.802 1.00 49.62 125 ARG A CA 1
ATOM 1011 C C . ARG A 1 125 ? -35.870 -9.940 43.049 1.00 49.62 125 ARG A C 1
ATOM 1013 O O . ARG A 1 125 ? -36.890 -9.334 43.356 1.00 49.62 125 ARG A O 1
ATOM 1020 N N . ASP A 1 126 ? -35.807 -11.251 42.868 1.00 51.50 126 ASP A N 1
ATOM 1021 C CA . ASP A 1 126 ? -36.874 -12.164 43.248 1.00 51.50 126 ASP A CA 1
ATOM 1022 C C . ASP A 1 126 ? -36.949 -12.205 44.785 1.00 51.50 126 ASP A C 1
ATOM 1024 O O . ASP A 1 126 ? -36.001 -12.660 45.436 1.00 51.50 126 ASP A O 1
ATOM 1028 N N . PRO A 1 127 ? -38.008 -11.670 45.418 1.00 54.50 127 PRO A N 1
ATOM 1029 C CA . PRO A 1 127 ? -38.150 -11.711 46.854 1.00 54.50 127 PRO A CA 1
ATOM 1030 C C . PRO A 1 127 ? -38.955 -12.960 47.197 1.00 54.50 127 PRO A C 1
ATOM 1032 O O . PRO A 1 127 ? -40.162 -12.854 47.418 1.00 54.50 127 PRO A O 1
ATOM 1035 N N . ARG A 1 128 ? -38.318 -14.140 47.214 1.00 50.66 128 ARG A N 1
ATOM 1036 C CA . ARG A 1 128 ? -38.815 -15.318 47.954 1.00 50.66 128 ARG A CA 1
ATOM 1037 C C . ARG A 1 128 ? -37.860 -16.518 47.896 1.00 50.66 128 ARG A C 1
ATOM 1039 O O . ARG A 1 128 ? -37.908 -17.321 46.972 1.00 50.66 128 ARG A O 1
ATOM 1046 N N . ARG A 1 129 ? -37.096 -16.712 48.973 1.00 43.06 129 ARG A N 1
ATOM 1047 C CA . ARG A 1 129 ? -36.971 -18.021 49.640 1.00 43.06 129 ARG A CA 1
ATOM 1048 C C . ARG A 1 129 ? -36.340 -17.847 51.023 1.00 43.06 129 ARG A C 1
ATOM 1050 O O . ARG A 1 129 ? -35.142 -17.603 51.137 1.00 43.06 129 ARG A O 1
ATOM 1057 N N . SER A 1 130 ? -37.213 -17.887 52.029 1.00 48.25 130 SER A N 1
ATOM 1058 C CA . SER A 1 130 ? -36.895 -18.245 53.415 1.00 48.25 130 SER A CA 1
ATOM 1059 C C . SER A 1 130 ? -36.604 -19.736 53.520 1.00 48.25 130 SER A C 1
ATOM 1061 O O . SER A 1 130 ? -37.118 -20.483 52.653 1.00 48.25 130 SER A O 1
#